Protein AF-A0A7S2EFX8-F1 (afdb_monomer_lite)

Secondary structure (DSSP, 8-state):
-GGGG---SHHHHHHHHHHHHHHHHHHHHHHHHHHHHHHTTPPP--S--PPPP-------TTHHHHHHHHHHHHHHHHHHHHHHHHHHHHHHHHGGG--EEEHHHH-HHHHH-BS-SSBPTT---TTS---BEEEE-SEEEEP-SSS--EE--EEE--

Radius of gyration: 25.8 Å; chains: 1; bounding box: 50×42×72 Å

Sequence (158 aa):
EQLEKGPTTRREHDFYKSFGRDLAEAHAFVKEYIRLTTSSGGVIPSQGGFMPGGAGQAEPPGLLSCVRQNAEAEAKLNQAWDLYYTVFRRINKQLPSLTSLELSQCSPALLQARNLSLGVPGSYRVDGSYVKIERFIPSVQVITSKQRPRKITLRGSD

Structure (mmCIF, N/CA/C/O backbone):
data_AF-A0A7S2EFX8-F1
#
_entry.id   AF-A0A7S2EFX8-F1
#
loop_
_atom_site.group_PDB
_atom_site.id
_atom_site.type_symbol
_atom_site.label_atom_id
_atom_site.label_alt_id
_atom_site.label_comp_id
_atom_site.label_asym_id
_atom_site.label_entity_id
_atom_site.label_seq_id
_atom_site.pdbx_PDB_ins_code
_atom_site.Cartn_x
_atom_site.Cartn_y
_atom_site.Cartn_z
_atom_site.occupancy
_atom_site.B_iso_or_equiv
_atom_site.auth_seq_id
_atom_site.auth_comp_id
_atom_site.auth_asym_id
_atom_site.auth_atom_id
_atom_site.pdbx_PDB_model_num
ATOM 1 N N . GLU A 1 1 ? -14.618 3.606 3.732 1.00 63.88 1 GLU A N 1
ATOM 2 C CA . GLU A 1 1 ? -14.494 3.735 2.264 1.00 63.88 1 GLU A CA 1
ATOM 3 C C . GLU A 1 1 ? -13.394 2.885 1.625 1.00 63.88 1 GLU A C 1
ATOM 5 O O . GLU A 1 1 ? -13.734 1.916 0.961 1.00 63.88 1 GLU A O 1
ATOM 10 N N . GLN A 1 2 ? -12.088 3.156 1.790 1.00 80.12 2 GLN A N 1
ATOM 11 C CA . GLN A 1 2 ? -11.065 2.377 1.049 1.00 80.12 2 GLN A CA 1
ATOM 12 C C . GLN A 1 2 ? -11.046 0.877 1.395 1.00 80.12 2 GLN A C 1
ATOM 14 O O . GLN A 1 2 ? -10.923 0.050 0.499 1.00 80.12 2 GLN A O 1
ATOM 19 N N . LEU A 1 3 ? -11.239 0.517 2.668 1.00 84.06 3 LEU A N 1
ATOM 20 C CA . LEU A 1 3 ? -11.317 -0.887 3.099 1.00 84.06 3 LEU A CA 1
ATOM 21 C C . LEU A 1 3 ? -12.655 -1.568 2.758 1.00 84.06 3 LEU A C 1
ATOM 23 O O . LEU A 1 3 ? -12.731 -2.791 2.806 1.00 84.06 3 LEU A O 1
ATOM 27 N N . GLU A 1 4 ? -13.697 -0.809 2.402 1.00 83.19 4 GLU A N 1
ATOM 28 C CA . GLU A 1 4 ? -15.024 -1.356 2.060 1.00 83.19 4 GLU A CA 1
ATOM 29 C C . GLU A 1 4 ? -15.059 -1.921 0.637 1.00 83.19 4 GLU A C 1
ATOM 31 O O . GLU A 1 4 ? -15.837 -2.827 0.359 1.00 83.19 4 GLU A O 1
ATOM 36 N N . LYS A 1 5 ? -14.171 -1.447 -0.251 1.00 88.62 5 LYS A N 1
ATOM 37 C CA . LYS A 1 5 ? -14.007 -1.990 -1.611 1.00 88.62 5 LYS A CA 1
ATOM 38 C C . LYS A 1 5 ? -13.454 -3.422 -1.625 1.00 88.62 5 LYS A C 1
ATOM 40 O O . LYS A 1 5 ? -13.557 -4.099 -2.642 1.00 88.62 5 LYS A O 1
ATOM 45 N N . GLY A 1 6 ? -12.900 -3.878 -0.500 1.00 88.44 6 GLY A N 1
ATOM 46 C CA . GLY A 1 6 ? -12.294 -5.196 -0.355 1.00 88.44 6 GLY A CA 1
ATOM 47 C C . GLY A 1 6 ? -10.900 -5.304 -0.991 1.00 88.44 6 GLY A C 1
ATOM 48 O O . GLY A 1 6 ? -10.467 -4.410 -1.721 1.00 88.44 6 GLY A O 1
ATOM 49 N N . PRO A 1 7 ? -10.160 -6.383 -0.683 1.00 92.94 7 PRO A N 1
ATOM 50 C CA . PRO A 1 7 ? -8.818 -6.588 -1.205 1.00 92.94 7 PRO A CA 1
ATOM 51 C C . PRO A 1 7 ? -8.841 -7.049 -2.668 1.00 92.94 7 PRO A C 1
ATOM 53 O O . PRO A 1 7 ? -9.439 -8.069 -3.002 1.00 92.94 7 PRO A O 1
ATOM 56 N N . THR A 1 8 ? -8.127 -6.329 -3.527 1.00 93.69 8 THR A N 1
ATOM 57 C CA . THR A 1 8 ? -7.939 -6.647 -4.952 1.00 93.69 8 THR A CA 1
ATOM 58 C C . THR A 1 8 ? -6.625 -7.377 -5.226 1.00 93.69 8 THR A C 1
ATOM 60 O O . THR A 1 8 ? -6.492 -8.091 -6.219 1.00 93.69 8 THR A O 1
ATOM 63 N N . THR A 1 9 ? -5.647 -7.231 -4.329 1.00 95.69 9 THR A N 1
ATOM 64 C CA . THR A 1 9 ? -4.317 -7.838 -4.447 1.00 95.69 9 THR A CA 1
ATOM 65 C C . THR A 1 9 ? -4.015 -8.759 -3.267 1.00 95.69 9 THR A C 1
ATOM 67 O O . THR A 1 9 ? -4.622 -8.664 -2.197 1.00 95.69 9 THR A O 1
ATOM 70 N N . ARG A 1 10 ? -3.040 -9.666 -3.428 1.00 95.00 10 ARG A N 1
ATOM 71 C CA . ARG A 1 10 ? -2.645 -10.583 -2.347 1.00 95.00 10 ARG A CA 1
ATOM 72 C C . ARG A 1 10 ? -2.158 -9.822 -1.112 1.00 95.00 10 ARG A C 1
ATOM 74 O O . ARG A 1 10 ? -2.518 -10.177 0.004 1.00 95.00 10 ARG A O 1
ATOM 81 N N . ARG A 1 11 ? -1.388 -8.751 -1.316 1.00 93.88 11 ARG A N 1
ATOM 82 C CA . ARG A 1 11 ? -0.921 -7.866 -0.239 1.00 93.88 11 ARG A CA 1
ATOM 83 C C . ARG A 1 11 ? -2.063 -7.182 0.503 1.00 93.88 11 ARG A C 1
ATOM 85 O O . ARG A 1 11 ? -2.012 -7.102 1.728 1.00 93.88 11 ARG A O 1
ATOM 92 N N . GLU A 1 12 ? -3.083 -6.715 -0.211 1.00 95.44 12 GLU A N 1
ATOM 93 C CA . GLU A 1 12 ? -4.284 -6.154 0.416 1.00 95.44 12 GLU A CA 1
ATOM 94 C C . GLU A 1 12 ? -5.046 -7.213 1.209 1.00 95.44 12 GLU A C 1
ATOM 96 O O . GLU A 1 12 ? -5.501 -6.938 2.316 1.00 95.44 12 GLU A O 1
ATOM 101 N N . HIS A 1 13 ? -5.140 -8.438 0.687 1.00 96.00 13 HIS A N 1
ATOM 102 C CA . HIS A 1 13 ? -5.777 -9.541 1.398 1.00 96.00 13 HIS A CA 1
ATOM 103 C C . HIS A 1 13 ? -5.046 -9.859 2.709 1.00 96.00 13 HIS A C 1
ATOM 105 O O . HIS A 1 13 ? -5.676 -9.990 3.757 1.00 96.00 13 HIS A O 1
ATOM 111 N N . ASP A 1 14 ? -3.715 -9.938 2.683 1.00 95.12 14 ASP A N 1
ATOM 112 C CA . ASP A 1 14 ? -2.911 -10.193 3.882 1.00 95.12 14 ASP A CA 1
ATOM 113 C C . ASP A 1 14 ? -3.023 -9.046 4.905 1.00 95.12 14 ASP A C 1
ATOM 115 O O . ASP A 1 14 ? -3.091 -9.295 6.115 1.00 95.12 14 ASP A O 1
ATOM 119 N N . PHE A 1 15 ? -3.122 -7.797 4.432 1.00 95.31 15 PHE A N 1
ATOM 120 C CA . PHE A 1 15 ? -3.422 -6.642 5.280 1.00 95.31 15 PHE A CA 1
ATOM 121 C C . PHE A 1 15 ? -4.807 -6.769 5.928 1.00 95.31 15 PHE A C 1
ATOM 123 O O . PHE A 1 15 ? -4.928 -6.663 7.150 1.00 95.31 15 PHE A O 1
ATOM 130 N N . TYR A 1 16 ? -5.841 -7.051 5.131 1.00 95.12 16 TYR A N 1
ATOM 131 C CA . TYR A 1 16 ? -7.218 -7.185 5.606 1.00 95.12 16 TYR A CA 1
ATOM 132 C C . TYR A 1 16 ? -7.347 -8.315 6.631 1.00 95.12 16 TYR A C 1
ATOM 134 O O . TYR A 1 16 ? -7.932 -8.131 7.695 1.00 95.12 16 TYR A O 1
ATOM 142 N N . LYS A 1 17 ? -6.712 -9.460 6.370 1.00 95.19 17 LYS A N 1
ATOM 143 C CA . LYS A 1 17 ? -6.657 -10.586 7.307 1.00 95.19 17 LYS A CA 1
ATOM 144 C C . LYS A 1 17 ? -6.004 -10.210 8.643 1.00 95.19 17 LYS A C 1
ATOM 146 O O . LYS A 1 17 ? -6.403 -10.732 9.679 1.00 95.19 17 LYS A O 1
ATOM 151 N N . SER A 1 18 ? -4.999 -9.333 8.626 1.00 95.31 18 SER A N 1
ATOM 152 C CA . SER A 1 18 ? -4.198 -9.000 9.813 1.00 95.31 18 SER A CA 1
ATOM 153 C C . SER A 1 18 ? -4.769 -7.860 10.661 1.00 95.31 18 SER A C 1
ATOM 155 O O . SER A 1 18 ? -4.548 -7.856 11.875 1.00 95.31 18 SER A O 1
ATOM 157 N N . PHE A 1 19 ? -5.436 -6.888 10.028 1.00 96.31 19 PHE A N 1
ATOM 158 C CA . PHE A 1 19 ? -5.861 -5.627 10.655 1.00 96.31 19 PHE A CA 1
ATOM 159 C C . PHE A 1 19 ? -7.321 -5.247 10.373 1.00 96.31 19 PHE A C 1
ATOM 161 O O . PHE A 1 19 ? -7.839 -4.323 10.991 1.00 96.31 19 PHE A O 1
ATOM 168 N N . GLY A 1 20 ? -7.995 -5.920 9.435 1.00 94.81 20 GLY A N 1
ATOM 169 C CA . GLY A 1 20 ? -9.315 -5.515 8.948 1.00 94.81 20 GLY A CA 1
ATOM 170 C C . GLY A 1 20 ? -10.391 -5.527 10.030 1.00 94.81 20 GLY A C 1
ATOM 171 O O . GLY A 1 20 ? -11.186 -4.594 10.095 1.00 94.81 20 GLY A O 1
ATOM 172 N N . ARG A 1 21 ? -10.377 -6.533 10.914 1.00 95.19 21 ARG A N 1
ATOM 173 C CA . ARG A 1 21 ? -11.313 -6.626 12.045 1.00 95.19 21 ARG A CA 1
ATOM 174 C C . ARG A 1 21 ? -11.150 -5.449 13.008 1.00 95.19 21 ARG A C 1
ATOM 176 O O . ARG A 1 21 ? -12.118 -4.735 13.240 1.00 95.19 21 ARG A O 1
ATOM 183 N N . ASP A 1 22 ? -9.933 -5.232 13.503 1.00 96.31 22 ASP A N 1
ATOM 184 C CA . ASP A 1 22 ? -9.624 -4.172 14.472 1.00 96.31 22 ASP A CA 1
ATOM 185 C C . ASP A 1 22 ? -9.982 -2.785 13.910 1.00 96.31 22 ASP A C 1
ATOM 187 O O . ASP A 1 22 ? -10.556 -1.950 14.603 1.00 96.31 22 ASP A O 1
ATOM 191 N N . LEU A 1 23 ? -9.694 -2.546 12.623 1.00 96.50 23 LEU A N 1
ATOM 192 C CA . LEU A 1 23 ? -10.028 -1.289 11.948 1.00 96.50 23 LEU A CA 1
ATOM 193 C C . LEU A 1 23 ? -11.539 -1.113 11.739 1.00 96.50 23 LEU A C 1
ATOM 195 O O . LEU A 1 23 ? -12.040 0.006 11.851 1.00 96.50 23 LEU A O 1
ATOM 199 N N . ALA A 1 24 ? -12.272 -2.189 11.445 1.00 94.94 24 ALA A N 1
ATOM 200 C CA . ALA A 1 24 ? -13.727 -2.140 11.317 1.00 94.94 24 ALA A CA 1
ATOM 201 C C . ALA A 1 24 ? -14.404 -1.849 12.665 1.00 94.94 24 ALA A C 1
ATOM 203 O O . ALA A 1 24 ? -15.327 -1.037 12.727 1.00 94.94 24 ALA A O 1
ATOM 204 N N . GLU A 1 25 ? -13.914 -2.462 13.742 1.00 96.19 25 GLU A N 1
ATOM 205 C CA . GLU A 1 25 ? -14.397 -2.234 15.104 1.00 96.19 25 GLU A CA 1
ATOM 206 C C . GLU A 1 25 ? -14.097 -0.806 15.580 1.00 96.19 25 GLU A C 1
ATOM 208 O O . GLU A 1 25 ? -15.002 -0.100 16.028 1.00 96.19 25 GLU A O 1
ATOM 213 N N . ALA A 1 26 ? -12.870 -0.319 15.365 1.00 96.69 26 ALA A N 1
ATOM 214 C CA . ALA A 1 26 ? -12.506 1.066 15.660 1.00 96.69 26 ALA A CA 1
ATOM 215 C C . ALA A 1 26 ? -13.407 2.064 14.915 1.00 96.69 26 ALA A C 1
ATOM 217 O O . ALA A 1 26 ? -13.881 3.044 15.488 1.00 96.69 26 ALA A O 1
ATOM 218 N N . HIS A 1 27 ? -13.696 1.797 13.639 1.00 94.81 27 HIS A N 1
ATOM 219 C CA . HIS A 1 27 ? -14.598 2.625 12.844 1.00 94.81 27 HIS A CA 1
ATOM 220 C C . HIS A 1 27 ? -16.044 2.592 13.365 1.00 94.81 27 HIS A C 1
ATOM 222 O O . HIS A 1 27 ? -16.713 3.626 13.354 1.00 94.81 27 HIS A O 1
ATOM 228 N N . ALA A 1 28 ? -16.525 1.448 13.862 1.00 95.62 28 ALA A N 1
ATOM 229 C CA . ALA A 1 28 ? -17.843 1.346 14.485 1.00 95.62 28 ALA A CA 1
ATOM 230 C C . ALA A 1 28 ? -17.942 2.207 15.757 1.00 95.62 28 ALA A C 1
ATOM 232 O O . ALA A 1 28 ? -18.925 2.927 15.926 1.00 95.62 28 ALA A O 1
ATOM 233 N N . PHE A 1 29 ? -16.905 2.216 16.601 1.00 95.88 29 PHE A N 1
ATOM 234 C CA . PHE A 1 29 ? -16.861 3.088 17.779 1.00 95.88 29 PHE A CA 1
ATOM 235 C C . PHE A 1 29 ? -16.845 4.577 17.423 1.00 95.88 29 PHE A C 1
ATOM 237 O O . PHE A 1 29 ? -17.541 5.360 18.067 1.00 95.88 29 PHE A O 1
ATOM 244 N N . VAL A 1 30 ? -16.13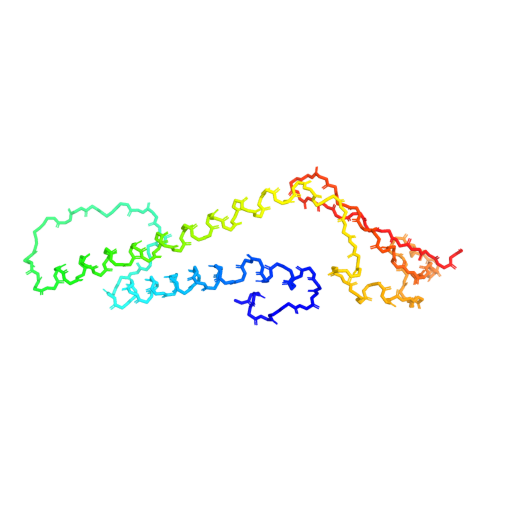4 4.976 16.363 1.00 94.62 30 VAL A N 1
ATOM 245 C CA . VAL A 1 30 ? -16.169 6.367 15.873 1.00 94.62 30 VAL A CA 1
ATOM 246 C C . VAL A 1 30 ? -17.567 6.747 15.379 1.00 94.62 30 VAL A C 1
ATOM 248 O O . VAL A 1 30 ? -18.048 7.835 15.689 1.00 94.62 30 VAL A O 1
ATOM 251 N N . LYS A 1 31 ? -18.255 5.861 14.645 1.00 93.56 31 LYS A N 1
ATOM 252 C CA . LYS A 1 31 ? -19.643 6.109 14.215 1.00 93.56 31 LYS A CA 1
ATOM 253 C C . LYS A 1 31 ? -20.580 6.288 15.405 1.00 93.56 31 LYS A C 1
ATOM 255 O O . LYS A 1 31 ? -21.412 7.191 15.389 1.00 93.56 31 LYS A O 1
ATOM 260 N N . GLU A 1 32 ? -20.421 5.465 16.435 1.00 92.94 32 GLU A N 1
ATOM 261 C CA . GLU A 1 32 ? -21.237 5.555 17.644 1.00 92.94 32 GLU A CA 1
ATOM 262 C C . GLU A 1 32 ? -20.954 6.835 18.440 1.00 92.94 32 GLU A C 1
ATOM 264 O O . GLU A 1 32 ? -21.888 7.501 18.879 1.00 92.94 32 GLU A O 1
ATOM 269 N N . TYR A 1 33 ? -19.687 7.245 18.540 1.00 91.19 33 TYR A N 1
ATOM 270 C CA . TYR A 1 33 ? -19.305 8.544 19.099 1.00 91.19 33 TYR A CA 1
ATOM 271 C C . TYR A 1 33 ? -19.993 9.709 18.368 1.00 91.19 33 TYR A C 1
ATOM 273 O O . TYR A 1 33 ? -20.603 10.572 19.003 1.00 91.19 33 TYR A O 1
ATOM 281 N N . ILE A 1 34 ? -19.948 9.718 17.031 1.00 89.56 34 ILE A N 1
ATOM 282 C CA . ILE A 1 34 ? -20.606 10.748 16.211 1.00 89.56 34 ILE A CA 1
ATOM 283 C C . ILE A 1 34 ? -22.122 10.736 16.449 1.00 89.56 34 ILE A C 1
ATOM 285 O O . ILE A 1 34 ? -22.735 11.795 16.601 1.00 89.56 34 ILE A O 1
ATOM 289 N N . ARG A 1 35 ? -22.734 9.547 16.528 1.00 89.88 35 ARG A N 1
ATOM 290 C CA . ARG A 1 35 ? -24.167 9.388 16.802 1.00 89.88 35 ARG A CA 1
ATOM 291 C C . ARG A 1 35 ? -24.545 9.973 18.165 1.00 89.88 35 ARG A C 1
ATOM 293 O O . ARG A 1 35 ? -25.501 10.743 18.234 1.00 89.88 35 ARG A O 1
ATOM 300 N N . LEU A 1 36 ? -23.810 9.631 19.225 1.00 86.31 36 LEU A N 1
ATOM 301 C CA . LEU A 1 36 ? -24.072 10.086 20.597 1.00 86.31 36 LEU A CA 1
ATOM 302 C C . LEU A 1 36 ? -23.880 11.602 20.757 1.00 86.31 36 LEU A C 1
ATOM 304 O O . LEU A 1 36 ? -24.705 12.265 21.382 1.00 86.31 36 LEU A O 1
ATOM 308 N N . THR A 1 37 ? -22.846 12.168 20.136 1.00 83.00 37 THR A N 1
ATOM 309 C CA . THR A 1 37 ? -22.567 13.615 20.197 1.00 83.00 37 THR A CA 1
ATOM 310 C C . THR A 1 37 ? -23.585 14.441 19.412 1.00 83.00 37 THR A C 1
ATOM 312 O O . THR A 1 37 ? -24.07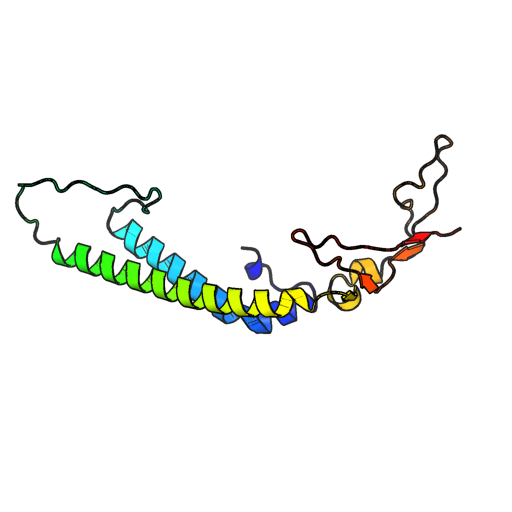8 15.448 19.916 1.00 83.00 37 THR A O 1
ATOM 315 N N . THR A 1 38 ? -23.986 13.968 18.228 1.00 81.62 38 THR A N 1
ATOM 316 C CA . THR A 1 38 ? -24.949 14.669 17.362 1.00 81.62 38 THR A CA 1
ATOM 317 C C . THR A 1 38 ? -26.390 14.540 17.873 1.00 81.62 38 THR A C 1
ATOM 319 O O . THR A 1 38 ? -27.163 15.492 17.795 1.00 81.62 38 THR A O 1
ATOM 322 N N . SER A 1 39 ? -26.764 13.388 18.450 1.00 75.31 39 SER A N 1
ATOM 323 C CA . SER A 1 39 ? -28.109 13.174 19.025 1.00 75.31 39 SER A CA 1
ATOM 324 C C . SER A 1 39 ? -28.378 14.057 20.248 1.00 75.31 39 SER A C 1
ATOM 326 O O . SER A 1 39 ? -29.530 14.349 20.555 1.00 75.31 39 SER A O 1
ATOM 328 N N . SER A 1 40 ? -27.322 14.499 20.932 1.00 63.47 40 SER A N 1
ATOM 329 C CA . SER A 1 40 ? -27.402 15.351 22.123 1.00 63.47 40 SER A CA 1
ATOM 330 C C . SER A 1 40 ? -27.524 16.849 21.786 1.00 63.47 40 SER A C 1
ATOM 332 O O . SER A 1 40 ? -27.446 17.686 22.681 1.00 63.47 40 SER A O 1
ATOM 334 N N . GLY A 1 41 ? -27.673 17.212 20.501 1.00 58.38 41 GLY A N 1
ATOM 335 C CA . GLY A 1 41 ? -27.673 18.607 20.035 1.00 58.38 41 GLY A CA 1
ATOM 336 C C . GLY A 1 41 ? -26.295 19.282 20.080 1.00 58.38 41 GLY A C 1
ATOM 337 O O . GLY A 1 41 ? -26.189 20.483 19.838 1.00 58.38 41 GLY A O 1
ATOM 338 N N . GLY A 1 42 ? -25.239 18.522 20.392 1.00 58.38 42 GLY A N 1
ATOM 339 C CA . GLY A 1 42 ? -23.863 18.997 20.434 1.00 58.38 42 GLY A CA 1
ATOM 340 C C . GLY A 1 42 ? -23.238 19.032 19.042 1.00 58.38 42 GLY A C 1
ATOM 341 O O . GLY A 1 42 ? -23.369 18.098 18.253 1.00 58.38 42 GL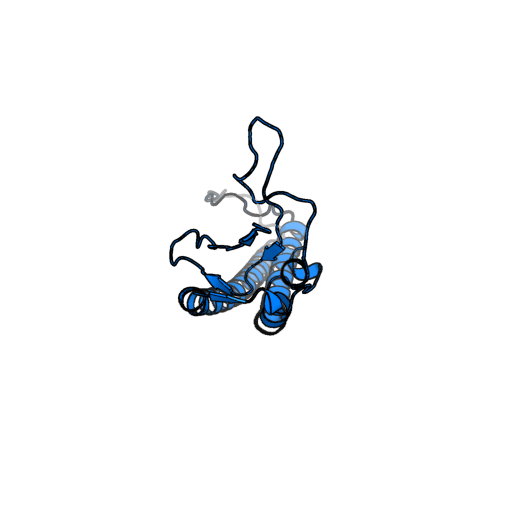Y A O 1
ATOM 342 N N . VAL A 1 43 ? -22.525 20.114 18.737 1.00 56.50 43 VAL A N 1
ATOM 343 C CA . VAL A 1 43 ? -21.639 20.181 17.569 1.00 56.50 43 VAL A CA 1
ATOM 344 C C . VAL A 1 43 ? -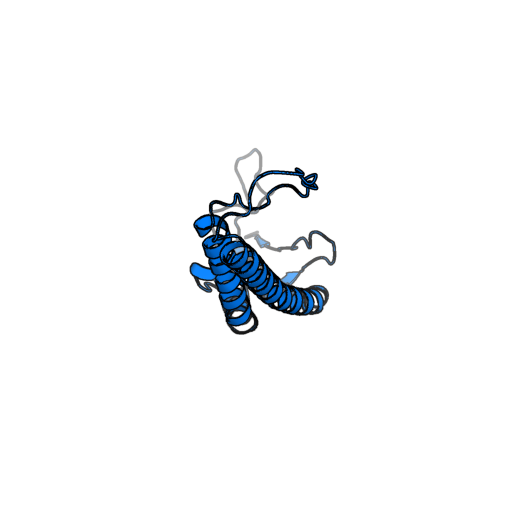20.418 19.306 17.865 1.00 56.50 43 VAL A C 1
ATOM 346 O O . VAL A 1 43 ? -19.871 19.381 18.966 1.00 56.50 43 VAL A O 1
ATOM 349 N N . ILE A 1 44 ? -19.980 18.480 16.905 1.00 57.31 44 ILE A N 1
ATOM 350 C CA . ILE A 1 44 ? -18.714 17.734 17.021 1.00 57.31 44 ILE A CA 1
ATOM 351 C C . ILE A 1 44 ? -17.623 18.749 17.400 1.00 57.31 44 ILE A C 1
ATOM 353 O O . ILE A 1 44 ? -17.497 19.742 16.680 1.00 57.31 44 ILE A O 1
ATOM 357 N N . PRO A 1 45 ? -16.847 18.552 18.485 1.00 58.53 45 PRO A N 1
ATOM 358 C CA . PRO A 1 45 ? -15.827 19.509 18.904 1.00 58.53 45 PRO A CA 1
ATOM 359 C C . PRO A 1 45 ? -14.710 19.574 17.853 1.00 58.53 45 PRO A C 1
ATOM 361 O O . PRO A 1 45 ? -13.715 18.859 17.916 1.00 58.53 45 PRO A O 1
ATOM 364 N N . SER A 1 46 ? -14.893 20.400 16.825 1.00 58.56 46 SER A N 1
ATOM 365 C CA . SER A 1 46 ? -13.968 20.532 15.697 1.00 58.56 46 SER A CA 1
ATOM 366 C C . SER A 1 46 ? -12.835 21.521 15.982 1.00 58.56 46 SER A C 1
ATOM 368 O O . SER A 1 46 ? -11.909 21.645 15.184 1.00 58.56 46 SER A O 1
ATOM 370 N N . GLN A 1 47 ? -12.889 22.222 17.119 1.00 43.06 47 GLN A N 1
ATOM 371 C CA . GLN A 1 47 ? -11.853 23.128 17.607 1.00 43.06 47 GLN A CA 1
ATOM 372 C C . GLN A 1 47 ? -11.594 22.879 19.094 1.00 43.06 47 GLN A C 1
ATOM 374 O O . GLN A 1 47 ? -12.514 22.925 19.906 1.00 43.06 47 GLN A O 1
ATOM 379 N N . GLY A 1 48 ? -10.327 22.662 19.454 1.00 44.88 48 GLY A N 1
ATOM 380 C CA . GLY A 1 48 ? -9.862 22.609 20.841 1.00 44.88 48 GLY A CA 1
ATOM 381 C C . GLY A 1 48 ? -9.887 23.986 21.510 1.00 44.88 48 GLY A C 1
ATOM 382 O O . GLY A 1 48 ? -8.834 24.566 21.757 1.00 44.88 48 GLY A O 1
ATOM 383 N N . GLY A 1 49 ? -11.084 24.515 21.773 1.00 40.03 49 GLY A N 1
ATOM 384 C CA . GLY A 1 49 ? -11.312 25.782 22.461 1.00 40.03 49 GLY A CA 1
ATOM 385 C C . GLY A 1 49 ? -12.058 25.577 23.778 1.00 40.03 49 GLY A C 1
ATOM 386 O O . GLY A 1 49 ? -13.176 25.074 23.797 1.00 40.03 49 GLY A O 1
ATOM 387 N N . PHE A 1 50 ? -11.417 25.971 24.876 1.00 39.19 50 PHE A N 1
ATOM 388 C CA . PHE A 1 50 ? -11.971 26.073 26.226 1.00 39.19 50 PHE A CA 1
ATOM 389 C C . PHE A 1 50 ? -13.293 26.870 26.236 1.00 39.19 50 PHE A C 1
ATOM 391 O O . PHE A 1 50 ? -13.311 28.028 25.823 1.00 39.19 50 PHE A O 1
ATOM 398 N N . MET A 1 51 ? -14.387 26.272 26.723 1.00 49.22 51 MET A N 1
ATOM 399 C CA . MET A 1 51 ? -15.642 26.987 26.997 1.00 49.22 51 MET A CA 1
ATOM 400 C C . MET A 1 51 ? -15.556 27.628 28.393 1.00 49.22 51 MET A C 1
ATOM 402 O O . MET A 1 51 ? -15.388 26.891 29.368 1.00 49.22 51 MET A O 1
ATOM 406 N N . PRO A 1 52 ? -15.660 28.963 28.544 1.00 41.91 52 PRO A N 1
ATOM 407 C CA . PRO A 1 52 ? -15.676 29.582 29.861 1.00 41.91 52 PRO A CA 1
ATOM 408 C C . PRO A 1 52 ? -17.045 29.356 30.517 1.00 41.91 52 PRO A C 1
ATOM 410 O O . PRO A 1 52 ? -18.089 29.526 29.889 1.00 41.91 52 PRO A O 1
ATOM 413 N N . GLY A 1 53 ? -17.029 28.952 31.788 1.00 43.56 53 GLY A N 1
ATOM 414 C CA . GLY A 1 53 ? -18.227 28.689 32.579 1.00 43.56 53 GLY A CA 1
ATOM 415 C C . GLY A 1 53 ? -19.126 29.920 32.701 1.00 43.56 53 GLY A C 1
ATOM 416 O O . GLY A 1 53 ? -18.739 30.927 33.292 1.00 43.56 53 GLY A O 1
ATOM 417 N N . GLY A 1 54 ? -20.341 29.816 32.165 1.00 39.16 54 GLY A N 1
ATOM 418 C CA . GLY A 1 54 ? -21.434 30.744 32.428 1.00 39.16 54 GLY A CA 1
ATOM 419 C C . GLY A 1 54 ? -22.092 30.399 33.760 1.00 39.16 54 GLY A C 1
ATOM 420 O O . GLY A 1 54 ? -22.827 29.420 33.861 1.00 39.16 54 GLY A O 1
ATOM 421 N N . ALA A 1 55 ? -21.802 31.194 34.786 1.00 41.56 55 ALA A N 1
ATOM 422 C CA . ALA A 1 55 ? -22.491 31.144 36.063 1.00 41.56 55 ALA A CA 1
ATOM 423 C C . ALA A 1 55 ? -23.944 31.628 35.910 1.00 41.56 55 ALA A C 1
ATOM 425 O O . ALA A 1 55 ? -24.186 32.726 35.413 1.00 41.56 55 ALA A O 1
ATOM 426 N N . GLY A 1 56 ? -24.889 30.831 36.411 1.00 45.38 56 GLY A N 1
ATOM 427 C CA . GLY A 1 56 ? -26.222 31.295 36.791 1.00 45.38 56 GLY A CA 1
ATOM 428 C C . GLY A 1 56 ? -27.299 31.210 35.711 1.00 45.38 56 GLY A C 1
ATOM 429 O O . GLY A 1 56 ? -27.684 32.226 35.142 1.00 45.38 56 GLY A O 1
ATOM 430 N N . GLN A 1 57 ? -27.873 30.019 35.523 1.00 35.97 57 GLN A N 1
ATOM 431 C CA . GLN A 1 57 ? -29.287 29.846 35.170 1.00 35.97 57 GLN A CA 1
ATOM 432 C C . GLN A 1 57 ? -29.730 28.413 35.502 1.00 35.97 57 GLN A C 1
ATOM 434 O O . GLN A 1 57 ? -28.942 27.481 35.398 1.00 35.97 57 GLN A O 1
ATOM 439 N N . ALA A 1 58 ? -30.962 28.287 36.001 1.00 40.75 58 ALA A N 1
ATOM 440 C CA . ALA A 1 58 ? -31.534 27.110 36.655 1.00 40.75 58 ALA A CA 1
ATOM 441 C C . ALA A 1 58 ? -31.238 25.769 35.955 1.00 40.75 58 ALA A C 1
ATOM 443 O O . ALA A 1 58 ? -31.425 25.651 34.749 1.00 40.75 58 ALA A O 1
ATOM 444 N N . GLU A 1 59 ? -30.844 24.766 36.746 1.00 45.50 59 GLU A N 1
ATOM 445 C CA . GLU A 1 59 ? -30.562 23.384 36.335 1.00 45.50 59 GLU A CA 1
ATOM 446 C C . GLU A 1 59 ? -31.785 22.740 35.643 1.00 45.50 59 GLU A C 1
ATOM 448 O O . GLU A 1 59 ? -32.774 22.425 36.317 1.00 45.50 59 GLU A O 1
ATOM 453 N N . PRO A 1 60 ? -31.772 22.506 34.315 1.00 47.22 60 PRO A N 1
ATOM 454 C CA . PRO A 1 60 ? -32.817 21.719 33.673 1.00 47.22 60 PRO A CA 1
ATOM 455 C C . PRO A 1 60 ? -32.719 20.241 34.107 1.00 47.22 60 PRO A C 1
ATOM 457 O O . PRO A 1 60 ? -31.609 19.708 34.207 1.00 47.22 60 PRO A O 1
ATOM 460 N N . PRO A 1 61 ? -33.846 19.514 34.271 1.00 45.59 61 PRO A N 1
ATOM 461 C CA . PRO A 1 61 ? -33.885 18.095 34.670 1.00 45.59 61 PRO A CA 1
ATOM 462 C C . PRO A 1 61 ? -33.343 17.100 33.611 1.00 45.59 61 PRO A C 1
ATOM 464 O O . PRO A 1 61 ? -33.744 15.940 33.567 1.00 45.59 61 PRO A O 1
ATOM 467 N N . GLY A 1 62 ? -32.401 17.531 32.766 1.00 50.09 62 GLY A N 1
ATOM 468 C CA . GLY A 1 62 ? -31.709 16.739 31.745 1.00 50.09 62 GLY A CA 1
ATOM 469 C C . GLY A 1 62 ? -30.175 16.761 31.841 1.00 50.09 62 GLY A C 1
ATOM 470 O O . GLY A 1 62 ? -29.524 16.042 31.085 1.00 50.09 62 GLY A O 1
ATOM 471 N N . LEU A 1 63 ? -29.580 17.523 32.771 1.00 46.06 63 LEU A N 1
ATOM 472 C CA . LEU A 1 63 ? -28.118 17.648 32.912 1.00 46.06 63 LEU A CA 1
ATOM 473 C C . LEU A 1 63 ? -27.415 16.315 33.223 1.00 46.06 63 LEU A C 1
ATOM 475 O O . LEU A 1 63 ? -26.367 16.007 32.668 1.00 46.06 63 LEU A O 1
ATOM 479 N N . LEU A 1 64 ? -28.029 15.452 34.037 1.00 51.66 64 LEU A N 1
ATOM 480 C CA . LEU A 1 64 ? -27.491 14.112 34.306 1.00 51.66 64 LEU A CA 1
ATOM 481 C C . LEU A 1 64 ? -27.508 13.211 33.060 1.00 51.66 64 LEU A C 1
ATOM 483 O O . LEU A 1 64 ? -26.625 12.369 32.903 1.00 51.66 64 LEU A O 1
ATOM 487 N N . SER A 1 65 ? -28.500 13.386 32.179 1.00 54.31 65 SER A N 1
ATOM 488 C CA . SER A 1 65 ? -28.604 12.647 30.916 1.00 54.31 65 SER A CA 1
ATOM 489 C C . SER A 1 65 ? -27.504 13.077 29.950 1.00 54.31 65 SER A C 1
ATOM 491 O O . SER A 1 65 ? -26.812 12.218 29.410 1.00 54.31 65 SER A O 1
ATOM 493 N N . CYS A 1 66 ? -27.292 14.385 29.771 1.00 55.06 66 CYS A N 1
ATOM 494 C CA . CYS A 1 66 ? -26.269 14.882 28.851 1.00 55.06 66 CYS A CA 1
ATOM 495 C C . CYS A 1 66 ? -24.838 14.644 29.367 1.00 55.06 66 CYS A C 1
ATOM 497 O O . CYS A 1 66 ? -23.963 14.277 28.587 1.00 55.06 66 CYS A O 1
ATOM 499 N N . VAL A 1 67 ? -24.594 14.739 30.682 1.00 60.31 67 VAL A N 1
ATOM 500 C CA . VAL A 1 67 ? -23.285 14.417 31.282 1.00 60.31 67 VAL A CA 1
ATOM 501 C C . VAL A 1 67 ? -22.949 12.931 31.114 1.00 60.31 67 VAL A C 1
ATOM 503 O O . VAL A 1 67 ? -21.819 12.589 30.768 1.00 60.31 67 VAL A O 1
ATOM 506 N N . ARG A 1 68 ? -23.930 12.033 31.290 1.00 65.56 68 ARG A N 1
ATOM 507 C CA . ARG A 1 68 ? -23.742 10.593 31.034 1.00 65.56 68 ARG A CA 1
ATOM 508 C C . ARG A 1 68 ? -23.509 10.291 29.553 1.00 65.56 68 ARG A C 1
ATOM 510 O O . ARG A 1 68 ? -22.640 9.483 29.246 1.00 65.56 68 ARG A O 1
ATOM 517 N N . GLN A 1 69 ? -24.236 10.956 28.654 1.00 68.94 69 GLN A N 1
ATOM 518 C CA . GLN A 1 69 ? -24.063 10.809 27.203 1.00 68.94 69 GLN A CA 1
ATOM 519 C C . GLN A 1 69 ? -22.676 11.273 26.739 1.00 68.94 69 GLN A C 1
ATOM 521 O O . GLN A 1 69 ? -22.060 10.606 25.910 1.00 68.94 69 GLN A O 1
ATOM 526 N N . ASN A 1 70 ? -22.147 12.355 27.318 1.00 76.00 70 ASN A N 1
ATOM 527 C CA . ASN A 1 70 ? -20.788 12.820 27.038 1.00 76.00 70 ASN A CA 1
ATOM 528 C C . ASN A 1 70 ? -19.729 11.817 27.520 1.00 76.00 70 ASN A C 1
ATOM 530 O O . ASN A 1 70 ? -18.823 11.484 26.761 1.00 76.00 70 ASN A O 1
ATOM 534 N N . ALA A 1 71 ? -19.874 11.270 28.732 1.00 84.94 71 ALA A N 1
ATOM 535 C CA . ALA A 1 71 ? -18.954 10.255 29.252 1.00 84.94 71 ALA A CA 1
ATOM 536 C C . ALA A 1 71 ? -18.980 8.955 28.423 1.00 84.94 71 ALA A C 1
ATOM 538 O O . ALA A 1 71 ? -17.939 8.350 28.165 1.0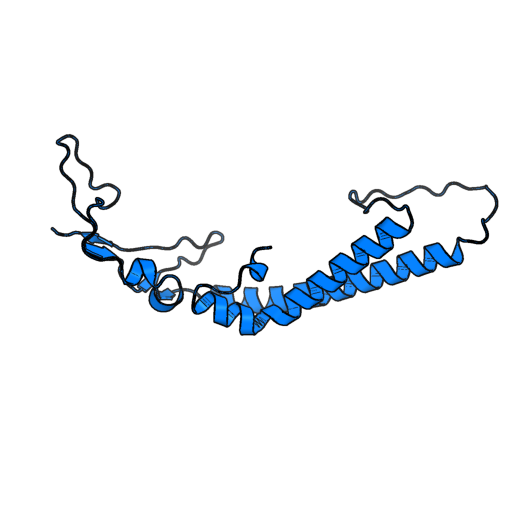0 84.94 71 ALA A O 1
ATOM 539 N N . GLU A 1 72 ? -20.163 8.529 27.970 1.00 87.12 72 GLU A N 1
ATOM 540 C CA . GLU A 1 72 ? -20.302 7.370 27.086 1.00 87.12 72 GLU A CA 1
ATOM 541 C C . GLU A 1 72 ? -19.662 7.628 25.715 1.00 87.12 72 GLU A C 1
ATOM 543 O O . GLU A 1 72 ? -18.934 6.775 25.205 1.00 87.12 72 GLU A O 1
ATOM 548 N N . ALA A 1 73 ? -19.869 8.815 25.141 1.00 87.31 73 ALA A N 1
ATOM 549 C CA . ALA A 1 73 ? -19.237 9.211 23.889 1.00 87.31 73 ALA A CA 1
ATOM 550 C C . ALA A 1 73 ? -17.700 9.207 24.013 1.00 87.31 73 ALA A C 1
ATOM 552 O O . ALA A 1 73 ? -17.016 8.585 23.197 1.00 87.31 73 ALA A O 1
ATOM 553 N N . GLU A 1 74 ? -17.144 9.823 25.057 1.00 89.25 74 GLU A N 1
ATOM 554 C CA . GLU A 1 74 ? -15.700 9.809 25.322 1.00 89.25 74 GLU A CA 1
ATOM 555 C C . GLU A 1 74 ? -15.151 8.386 25.480 1.00 89.25 74 GLU A C 1
ATOM 557 O O . GLU A 1 74 ? -14.093 8.062 24.933 1.00 89.25 74 GLU A O 1
ATOM 562 N N . ALA A 1 75 ? -15.888 7.494 26.149 1.00 93.19 75 ALA A N 1
ATOM 563 C CA . ALA A 1 75 ? -15.503 6.091 26.262 1.00 93.19 75 ALA A CA 1
ATOM 564 C C . ALA A 1 75 ? -15.419 5.399 24.890 1.00 93.19 75 ALA A C 1
ATOM 566 O O . ALA A 1 75 ? -14.459 4.666 24.637 1.00 93.19 75 ALA A O 1
ATOM 567 N N . LYS A 1 76 ? -16.367 5.655 23.975 1.00 93.12 76 LYS A N 1
ATOM 568 C CA . LYS A 1 76 ? -16.316 5.124 22.598 1.00 93.12 76 LYS A CA 1
ATOM 569 C C . LYS A 1 76 ? -15.116 5.664 21.822 1.00 93.12 76 LYS A C 1
ATOM 571 O O . LYS A 1 76 ? -14.457 4.905 21.113 1.00 93.12 76 LYS A O 1
ATOM 576 N N . LEU A 1 77 ? -14.793 6.947 21.977 1.00 93.69 77 LEU A N 1
ATOM 577 C CA . LEU A 1 77 ? -13.635 7.545 21.312 1.00 93.69 77 LEU A CA 1
ATOM 578 C C . LEU A 1 77 ? -12.315 6.930 21.802 1.00 93.69 77 LEU A C 1
ATOM 580 O O . LEU A 1 77 ? -11.460 6.586 20.985 1.00 93.69 77 LEU A O 1
ATOM 584 N N . ASN A 1 78 ? -12.177 6.725 23.113 1.00 95.56 78 ASN A N 1
ATOM 585 C CA . ASN A 1 78 ? -11.003 6.074 23.699 1.00 95.56 78 ASN A CA 1
ATOM 586 C C . ASN A 1 78 ? -10.855 4.620 23.213 1.00 95.56 78 ASN A C 1
ATOM 588 O O . ASN A 1 78 ? -9.766 4.218 22.810 1.00 95.56 78 ASN A O 1
ATOM 592 N N . GLN A 1 79 ? -11.957 3.862 23.139 1.00 95.88 79 GLN A N 1
ATOM 593 C CA . GLN A 1 79 ? -11.955 2.500 22.581 1.00 95.88 79 GLN A CA 1
ATOM 594 C C . GLN A 1 79 ? -11.480 2.472 21.119 1.00 95.88 79 GLN A C 1
ATOM 596 O O . GLN A 1 79 ? -10.669 1.625 20.739 1.00 95.88 79 GLN A O 1
ATOM 601 N N . ALA A 1 80 ? -11.944 3.417 20.294 1.00 97.31 80 ALA A N 1
ATOM 602 C CA . ALA A 1 80 ? -11.474 3.546 18.917 1.00 97.31 80 ALA A CA 1
ATOM 603 C C . ALA A 1 80 ? -9.972 3.866 18.852 1.00 97.31 80 ALA A C 1
ATOM 605 O O . ALA A 1 80 ? -9.243 3.282 18.045 1.00 97.31 80 ALA A O 1
ATOM 606 N N . TRP A 1 81 ? -9.509 4.787 19.701 1.00 97.25 81 TRP A N 1
ATOM 607 C CA . TRP A 1 81 ? -8.113 5.210 19.755 1.00 97.25 81 TRP A CA 1
ATOM 608 C C . TRP A 1 81 ? -7.167 4.059 20.102 1.00 97.25 81 TRP A C 1
ATOM 610 O O . TRP A 1 81 ? -6.155 3.881 19.422 1.00 97.25 81 TRP A O 1
ATOM 620 N N . ASP A 1 82 ? -7.512 3.235 21.091 1.00 97.44 82 ASP A N 1
ATOM 621 C CA . ASP A 1 82 ? -6.686 2.098 21.507 1.00 97.44 82 ASP A CA 1
ATOM 622 C C . ASP A 1 82 ? -6.494 1.075 20.378 1.00 97.44 82 ASP A C 1
ATOM 624 O O . ASP A 1 82 ? -5.373 0.601 20.130 1.00 97.44 82 ASP A O 1
ATOM 628 N N . LEU A 1 83 ? -7.565 0.779 19.634 1.00 97.62 83 LEU A N 1
ATOM 629 C CA . LEU A 1 83 ? -7.514 -0.102 18.466 1.00 97.62 83 LEU A CA 1
ATOM 630 C C . LEU A 1 83 ? -6.657 0.503 17.347 1.00 97.62 83 LEU A C 1
ATOM 632 O O . LEU A 1 83 ? -5.739 -0.157 16.845 1.00 97.62 83 LEU A O 1
ATOM 636 N N . TYR A 1 84 ? -6.882 1.774 16.997 1.00 97.94 84 TYR A N 1
ATOM 637 C CA . TYR A 1 84 ? -6.074 2.455 15.983 1.00 97.94 84 TYR A CA 1
ATOM 638 C C . TYR A 1 84 ? -4.598 2.499 16.362 1.00 97.94 84 TYR A C 1
ATOM 640 O O . TYR A 1 84 ? -3.737 2.202 15.531 1.00 97.94 84 TYR A O 1
ATOM 648 N N . TYR A 1 85 ? -4.288 2.831 17.612 1.00 97.69 85 TYR A N 1
ATOM 649 C CA . TYR A 1 85 ? -2.916 2.948 18.079 1.00 97.69 85 TYR A CA 1
ATOM 650 C C . TYR A 1 85 ? -2.202 1.591 18.104 1.00 97.69 85 TYR A C 1
ATOM 652 O O . TYR A 1 85 ? -1.017 1.498 17.763 1.00 97.69 85 TYR A O 1
ATOM 660 N N . THR A 1 86 ? -2.922 0.515 18.427 1.00 97.31 86 THR A N 1
ATOM 661 C CA . THR A 1 86 ? -2.409 -0.859 18.348 1.00 97.31 86 THR A CA 1
ATOM 662 C C . THR A 1 86 ? -2.073 -1.250 16.909 1.00 97.31 86 THR A C 1
ATOM 664 O O . THR A 1 86 ? -0.958 -1.712 16.633 1.00 97.31 86 THR A O 1
ATOM 667 N N . VAL A 1 87 ? -2.992 -1.016 15.967 1.00 97.62 87 VAL A N 1
ATOM 668 C CA . VAL A 1 87 ? -2.767 -1.283 14.537 1.00 97.62 87 VAL A CA 1
ATOM 669 C C . VAL A 1 87 ? -1.614 -0.430 13.996 1.00 97.62 87 VAL A C 1
ATOM 671 O O . VAL A 1 87 ? -0.704 -0.959 13.356 1.00 97.62 87 VAL A O 1
ATOM 674 N N . PHE A 1 88 ? -1.579 0.862 14.325 1.00 97.44 88 PHE A N 1
ATOM 675 C CA . PHE A 1 88 ? -0.516 1.793 13.943 1.00 97.44 88 PHE A CA 1
ATOM 676 C C . PHE A 1 88 ? 0.865 1.320 14.407 1.00 97.44 88 PHE A C 1
ATOM 678 O O . PHE A 1 88 ? 1.808 1.278 13.612 1.00 97.44 88 PHE A O 1
ATOM 685 N N . ARG A 1 89 ? 0.999 0.907 15.676 1.00 97.12 89 ARG A N 1
ATOM 686 C CA . ARG A 1 89 ? 2.263 0.377 16.210 1.00 97.12 89 ARG A CA 1
ATOM 687 C C . ARG A 1 89 ? 2.708 -0.886 15.472 1.00 97.12 89 ARG A C 1
ATOM 689 O O . ARG A 1 89 ? 3.886 -1.012 15.134 1.00 97.12 89 ARG A O 1
ATOM 696 N N . ARG A 1 90 ? 1.779 -1.801 15.174 1.00 96.50 90 ARG A N 1
ATOM 697 C CA . ARG A 1 90 ? 2.071 -3.033 14.420 1.00 96.50 90 ARG A CA 1
ATOM 698 C C . ARG A 1 90 ? 2.526 -2.730 12.991 1.00 96.50 90 ARG A C 1
ATOM 700 O O . ARG A 1 90 ? 3.536 -3.284 12.560 1.00 96.50 90 ARG A O 1
ATOM 707 N N . ILE A 1 91 ? 1.846 -1.825 12.287 1.00 95.50 91 ILE A N 1
ATOM 708 C CA . ILE A 1 91 ? 2.220 -1.407 10.926 1.00 95.50 91 ILE A CA 1
ATOM 709 C C . ILE A 1 91 ? 3.601 -0.745 10.931 1.00 95.50 91 ILE A C 1
ATOM 711 O O . ILE A 1 91 ? 4.475 -1.148 10.165 1.00 95.50 91 ILE A O 1
ATOM 715 N N . ASN A 1 92 ? 3.851 0.208 11.832 1.00 94.12 92 ASN A N 1
ATOM 716 C CA . ASN A 1 92 ? 5.142 0.899 11.906 1.00 94.12 92 ASN A CA 1
ATOM 717 C C . ASN A 1 92 ? 6.314 -0.029 12.217 1.00 94.12 92 ASN A C 1
ATOM 719 O O . ASN A 1 92 ? 7.425 0.231 11.763 1.00 94.12 92 ASN A O 1
ATOM 723 N N . LYS A 1 93 ? 6.076 -1.127 12.938 1.00 94.62 93 LYS A N 1
ATOM 724 C CA . LYS A 1 93 ? 7.088 -2.165 13.155 1.00 94.62 93 LYS A CA 1
ATOM 725 C C . LYS A 1 93 ? 7.393 -2.964 11.880 1.00 94.62 93 LYS A C 1
ATOM 727 O O . LYS A 1 93 ? 8.522 -3.410 11.709 1.00 94.62 93 LYS A O 1
ATOM 732 N N . GLN A 1 94 ? 6.416 -3.138 10.987 1.00 91.38 94 GLN A N 1
ATOM 733 C CA . GLN A 1 94 ? 6.576 -3.872 9.725 1.00 91.38 94 GLN A CA 1
ATOM 734 C C . GLN A 1 94 ? 7.193 -3.016 8.605 1.00 91.38 94 GLN A C 1
ATOM 736 O O . GLN A 1 94 ? 7.919 -3.539 7.768 1.00 91.38 94 GLN A O 1
ATOM 741 N N . LEU A 1 95 ? 6.951 -1.701 8.568 1.00 88.94 95 LEU A N 1
ATOM 742 C CA . LEU A 1 95 ? 7.411 -0.837 7.467 1.00 88.94 95 LEU A CA 1
ATOM 743 C C . LEU A 1 95 ? 8.936 -0.840 7.208 1.00 88.94 95 LEU A C 1
ATOM 745 O O . LEU A 1 95 ? 9.320 -0.772 6.038 1.00 88.94 95 LEU A O 1
ATOM 749 N N . PRO A 1 96 ? 9.831 -0.884 8.216 1.00 89.44 96 PRO A N 1
ATOM 750 C CA . PRO A 1 96 ? 11.274 -0.911 7.981 1.00 89.44 96 PRO A CA 1
ATOM 751 C C . PRO A 1 96 ? 11.764 -2.154 7.231 1.00 89.44 96 PRO A C 1
ATOM 753 O O . PRO A 1 96 ? 12.720 -2.042 6.472 1.00 89.44 96 PRO A O 1
ATOM 756 N N . SER A 1 97 ? 11.109 -3.310 7.394 1.00 89.75 97 SER A N 1
ATOM 757 C CA . SER A 1 97 ? 11.507 -4.551 6.712 1.00 89.75 97 SER A CA 1
ATOM 758 C C . SER A 1 97 ? 10.994 -4.652 5.271 1.00 89.75 97 SER A C 1
ATOM 760 O O . SER A 1 97 ? 11.426 -5.526 4.523 1.00 89.75 97 SER A O 1
ATOM 762 N N . LEU A 1 98 ? 10.104 -3.751 4.843 1.00 89.00 98 LEU A N 1
ATOM 763 C CA . LEU A 1 98 ? 9.549 -3.716 3.488 1.00 89.00 98 LEU A CA 1
ATOM 764 C C . LEU A 1 98 ? 10.490 -3.016 2.498 1.00 89.00 98 LEU A C 1
ATOM 766 O O . LEU A 1 98 ? 10.182 -1.939 1.989 1.00 89.00 98 LEU A O 1
ATOM 770 N N . THR A 1 99 ? 11.640 -3.635 2.228 1.00 94.12 99 THR A N 1
ATOM 771 C CA . THR A 1 99 ? 12.665 -3.128 1.296 1.00 94.12 99 THR A CA 1
ATOM 772 C C . THR A 1 99 ? 12.474 -3.608 -0.144 1.00 94.12 99 THR A C 1
ATOM 774 O O . THR A 1 99 ? 12.967 -2.965 -1.070 1.00 94.12 99 THR A O 1
ATOM 777 N N . SER A 1 100 ? 11.732 -4.698 -0.353 1.00 94.31 100 SER A N 1
ATOM 778 C CA . SER A 1 100 ? 11.386 -5.221 -1.679 1.00 94.31 100 SER A CA 1
ATOM 779 C C . SER A 1 100 ? 9.905 -5.596 -1.768 1.00 94.31 100 SER A C 1
ATOM 781 O O . SER A 1 100 ? 9.310 -6.086 -0.801 1.00 94.31 100 SER A O 1
ATOM 783 N N . LEU A 1 101 ? 9.302 -5.334 -2.928 1.00 95.44 101 LEU A N 1
ATOM 784 C CA . LEU A 1 101 ? 7.918 -5.655 -3.261 1.00 95.44 101 LEU A CA 1
ATOM 785 C C . LEU A 1 101 ? 7.880 -6.524 -4.517 1.00 95.44 101 LEU A C 1
ATOM 787 O O . LEU A 1 101 ? 8.409 -6.141 -5.555 1.00 95.44 101 LEU A O 1
ATOM 791 N N . GLU A 1 102 ? 7.182 -7.650 -4.442 1.00 96.56 102 GLU A N 1
ATOM 792 C CA . GLU A 1 102 ? 6.943 -8.510 -5.598 1.00 96.56 102 GLU A CA 1
ATOM 793 C C . GLU A 1 102 ? 5.638 -8.113 -6.298 1.00 96.56 102 GLU A C 1
ATOM 795 O O . GLU A 1 102 ? 4.562 -8.092 -5.686 1.00 96.56 102 GLU A O 1
ATOM 800 N N . LEU A 1 103 ? 5.708 -7.831 -7.603 1.00 96.25 103 LEU A N 1
ATOM 801 C CA . LEU A 1 103 ? 4.546 -7.462 -8.417 1.00 96.25 103 LEU A CA 1
ATOM 802 C C . LEU A 1 103 ? 3.479 -8.561 -8.428 1.00 96.25 103 LEU A C 1
ATOM 804 O O . LEU A 1 103 ? 2.300 -8.244 -8.493 1.00 96.25 103 LEU A O 1
ATOM 808 N N . SER A 1 104 ? 3.842 -9.836 -8.277 1.00 96.12 104 SER A N 1
ATOM 809 C CA . SER A 1 104 ? 2.860 -10.926 -8.153 1.00 96.12 104 SER A CA 1
ATOM 810 C C . SER A 1 104 ? 1.896 -10.731 -6.977 1.00 96.12 104 SER A C 1
ATOM 812 O O . SER A 1 104 ? 0.738 -11.131 -7.054 1.00 96.12 104 SER A O 1
ATOM 814 N N . GLN A 1 105 ? 2.355 -10.090 -5.900 1.00 95.88 105 GLN A N 1
ATOM 815 C CA . GLN A 1 105 ? 1.560 -9.859 -4.699 1.00 95.88 105 GLN A CA 1
ATOM 816 C C . GLN A 1 105 ? 0.918 -8.470 -4.670 1.00 95.88 105 GLN A C 1
ATOM 818 O O . GLN A 1 105 ? -0.154 -8.314 -4.083 1.00 95.88 105 GLN A O 1
ATOM 823 N N . CYS A 1 106 ? 1.586 -7.475 -5.263 1.00 95.19 106 CYS A N 1
ATOM 824 C CA . CYS A 1 106 ? 1.181 -6.067 -5.238 1.00 95.19 106 CYS A CA 1
ATOM 825 C C . CYS A 1 106 ? 0.407 -5.612 -6.482 1.00 95.19 106 CYS A C 1
ATOM 827 O O . CYS A 1 106 ? -0.367 -4.670 -6.392 1.00 95.19 106 CYS A O 1
ATOM 829 N N . SER A 1 107 ? 0.653 -6.203 -7.652 1.00 96.50 107 SER A N 1
ATOM 830 C CA . SER A 1 107 ? -0.002 -5.838 -8.913 1.00 96.50 107 SER A CA 1
ATOM 831 C C . SER A 1 107 ? 0.182 -6.933 -9.982 1.00 96.50 107 SER A C 1
ATOM 833 O O . SER A 1 107 ? 1.070 -6.840 -10.839 1.00 96.50 107 SER A O 1
ATOM 835 N N . PRO A 1 108 ? -0.668 -7.977 -9.972 1.00 95.50 108 PRO A N 1
ATOM 836 C CA . PRO A 1 108 ? -0.630 -9.031 -10.986 1.00 95.50 108 PRO A CA 1
ATOM 837 C C . PRO A 1 108 ? -0.827 -8.499 -12.412 1.00 95.50 108 PRO A C 1
ATOM 839 O O . PRO A 1 108 ? -0.237 -9.027 -13.349 1.00 95.50 108 PRO A O 1
ATOM 842 N N . ALA A 1 109 ? -1.596 -7.417 -12.573 1.00 96.56 109 ALA A N 1
ATOM 843 C CA . ALA A 1 109 ? -1.835 -6.780 -13.865 1.00 96.56 109 ALA A CA 1
ATOM 844 C C . ALA A 1 109 ? -0.536 -6.254 -14.502 1.00 96.56 109 ALA A C 1
ATOM 846 O O . ALA A 1 109 ? -0.267 -6.537 -15.667 1.00 96.56 109 ALA A O 1
ATOM 847 N N . LEU A 1 110 ? 0.316 -5.559 -13.734 1.00 95.88 110 LEU A N 1
ATOM 848 C CA . LEU A 1 110 ? 1.624 -5.104 -14.226 1.00 95.88 110 LEU A CA 1
ATOM 849 C C . LEU A 1 110 ? 2.574 -6.273 -14.499 1.00 95.88 110 LEU A C 1
ATOM 851 O O . LEU A 1 110 ? 3.374 -6.217 -15.432 1.00 95.88 110 LEU A O 1
ATOM 855 N N . LEU A 1 111 ? 2.479 -7.350 -13.713 1.00 96.38 111 LEU A N 1
ATOM 856 C CA . LEU A 1 111 ? 3.269 -8.555 -13.950 1.00 96.38 111 LEU A CA 1
ATOM 857 C C . LEU A 1 111 ? 2.887 -9.243 -15.269 1.00 96.38 111 LEU A C 1
ATOM 859 O O . LEU A 1 111 ? 3.781 -9.724 -15.966 1.00 96.38 111 LEU A O 1
ATOM 863 N N . GLN A 1 112 ? 1.594 -9.294 -15.597 1.00 96.75 112 GLN A N 1
ATOM 864 C CA . GLN A 1 112 ? 1.055 -9.910 -16.815 1.00 96.75 112 GLN A CA 1
ATOM 865 C C . GLN A 1 112 ? 1.192 -9.017 -18.052 1.00 96.75 112 GLN A C 1
ATOM 867 O O . GLN A 1 112 ? 1.199 -9.528 -19.169 1.00 96.75 112 GLN A O 1
ATOM 872 N N . ALA A 1 113 ? 1.347 -7.705 -17.869 1.00 96.38 113 ALA A N 1
ATOM 873 C CA . ALA A 1 113 ? 1.567 -6.773 -18.962 1.00 96.38 113 ALA A CA 1
ATOM 874 C C . ALA A 1 113 ? 2.878 -7.109 -19.704 1.00 96.38 113 ALA A C 1
ATOM 876 O O . ALA A 1 113 ? 3.981 -7.097 -19.133 1.00 96.38 113 ALA A O 1
ATOM 877 N N . ARG A 1 114 ? 2.740 -7.459 -20.986 1.00 96.00 114 ARG A N 1
ATOM 878 C CA . ARG A 1 114 ? 3.823 -7.858 -21.892 1.00 96.00 114 ARG A CA 1
ATOM 879 C C . ARG A 1 114 ? 3.621 -7.216 -23.260 1.00 96.00 114 ARG A C 1
ATOM 881 O O . ARG A 1 114 ? 2.487 -7.135 -23.718 1.00 96.00 114 ARG A O 1
ATOM 888 N N . ASN A 1 115 ? 4.715 -6.802 -23.895 1.00 95.62 115 ASN A N 1
ATOM 889 C CA . ASN A 1 115 ? 4.754 -6.274 -25.262 1.00 95.62 115 ASN A CA 1
ATOM 890 C C . ASN A 1 115 ? 3.723 -5.159 -25.509 1.00 95.62 115 ASN A C 1
ATOM 892 O O . ASN A 1 115 ? 2.905 -5.238 -26.427 1.00 95.62 115 ASN A O 1
ATOM 896 N N . LEU A 1 116 ? 3.731 -4.128 -24.661 1.00 95.75 116 LEU A N 1
ATOM 897 C CA . LEU A 1 116 ? 2.776 -3.029 -24.758 1.00 95.75 116 LEU A CA 1
ATOM 898 C C . LEU A 1 116 ? 3.109 -2.160 -25.979 1.00 95.75 116 LEU A C 1
ATOM 900 O O . LEU A 1 116 ? 4.272 -1.928 -26.301 1.00 95.75 116 LEU A O 1
ATOM 904 N N . SER A 1 117 ? 2.083 -1.603 -26.624 1.00 94.31 117 SER A N 1
ATOM 905 C CA . SER A 1 117 ? 2.266 -0.576 -27.661 1.00 94.31 117 SER A CA 1
ATOM 906 C C . SER A 1 117 ? 2.806 0.744 -27.101 1.00 94.31 117 SER A C 1
ATOM 908 O O . SER A 1 117 ? 3.302 1.566 -27.864 1.00 94.31 117 SER A O 1
ATOM 910 N N . LEU A 1 118 ? 2.727 0.936 -25.781 1.00 94.56 118 LEU A N 1
ATOM 911 C CA . LEU A 1 118 ? 3.211 2.113 -25.072 1.00 94.56 118 LEU A CA 1
ATOM 912 C C . LEU A 1 118 ? 4.746 2.158 -25.033 1.00 94.56 118 LEU A C 1
ATOM 914 O O . LEU A 1 118 ? 5.402 1.149 -24.760 1.00 94.56 118 LEU A O 1
ATOM 918 N N . GLY A 1 119 ? 5.310 3.348 -25.247 1.00 94.88 119 GLY A N 1
ATOM 919 C CA . GLY A 1 119 ? 6.743 3.589 -25.125 1.00 94.88 119 GLY A CA 1
ATOM 920 C C . GLY A 1 119 ? 7.229 3.651 -23.678 1.00 94.88 119 GLY A C 1
ATOM 921 O O . GLY A 1 119 ? 6.520 4.126 -22.787 1.00 94.88 119 GLY A O 1
ATOM 922 N N . VAL A 1 120 ? 8.465 3.207 -23.447 1.00 95.88 120 VAL A N 1
ATOM 923 C CA . VAL A 1 120 ? 9.177 3.363 -22.178 1.00 95.88 120 VAL A CA 1
ATOM 924 C C . VAL A 1 120 ? 9.240 4.862 -21.857 1.00 95.88 120 VAL A C 1
ATOM 926 O O . VAL A 1 120 ? 9.686 5.643 -22.706 1.00 95.88 120 VAL A O 1
ATOM 929 N N . PRO A 1 121 ? 8.798 5.305 -20.666 1.00 94.88 121 PRO A N 1
ATOM 930 C CA . PRO A 1 121 ? 8.857 6.714 -20.293 1.00 94.88 121 PRO A CA 1
ATOM 931 C C . PRO A 1 121 ? 10.275 7.280 -20.449 1.00 94.88 121 PRO A C 1
ATOM 933 O O . PRO A 1 121 ? 11.239 6.675 -19.988 1.00 94.88 121 PRO A O 1
ATOM 936 N N . GLY A 1 122 ? 10.400 8.429 -21.118 1.00 94.31 122 GLY A N 1
ATOM 937 C CA . GLY A 1 122 ? 11.693 9.048 -21.436 1.00 94.31 122 GLY A CA 1
ATOM 938 C C . GLY A 1 122 ? 12.377 8.543 -22.716 1.00 94.31 122 GLY A C 1
ATOM 939 O O . GLY A 1 122 ? 13.412 9.088 -23.078 1.00 94.31 122 GLY A O 1
ATOM 940 N N . SER A 1 123 ? 11.810 7.556 -23.425 1.00 94.62 123 SER A N 1
ATOM 941 C CA . SER A 1 123 ? 12.360 7.056 -24.703 1.00 94.62 123 SER A CA 1
ATOM 942 C C . SER A 1 123 ? 11.803 7.741 -25.958 1.00 94.62 123 SER A C 1
ATOM 944 O O . SER A 1 123 ? 12.292 7.477 -27.053 1.00 94.62 123 SER A O 1
ATOM 946 N N . TYR A 1 124 ? 10.790 8.602 -25.820 1.00 94.31 124 TYR A N 1
ATOM 947 C CA . TYR A 1 124 ? 10.168 9.303 -26.945 1.00 94.31 124 TYR A CA 1
ATOM 948 C C . TYR A 1 124 ? 11.145 10.293 -27.577 1.00 94.31 124 TYR A C 1
ATOM 950 O O . TYR A 1 124 ? 11.659 11.190 -26.905 1.00 94.31 124 TYR A O 1
ATOM 958 N N . ARG A 1 125 ? 11.391 10.127 -28.875 1.00 94.12 125 ARG A N 1
ATOM 959 C CA . ARG A 1 125 ? 12.298 10.965 -29.659 1.00 94.12 125 ARG A CA 1
ATOM 960 C C . ARG A 1 125 ? 11.519 11.988 -30.487 1.00 94.12 125 ARG A C 1
ATOM 962 O O . ARG A 1 125 ? 10.324 11.838 -30.731 1.00 94.12 125 ARG A O 1
ATOM 969 N N . VAL A 1 126 ? 12.215 13.031 -30.942 1.00 94.25 126 VAL A N 1
ATOM 970 C CA . VAL A 1 126 ? 11.633 14.103 -31.777 1.00 94.25 126 VAL A CA 1
ATOM 971 C C . VAL A 1 126 ? 11.171 13.577 -33.143 1.00 94.25 126 VAL A C 1
ATOM 973 O O . VAL A 1 126 ? 10.232 14.110 -33.719 1.00 94.25 126 VAL A O 1
ATOM 976 N N . ASP A 1 127 ? 11.786 12.497 -33.634 1.00 93.12 127 ASP A N 1
ATOM 977 C CA . ASP A 1 127 ? 11.404 11.803 -34.873 1.00 93.12 127 ASP A CA 1
ATOM 978 C C . ASP A 1 127 ? 10.148 10.914 -34.727 1.00 93.12 127 ASP A C 1
ATOM 980 O O . ASP A 1 127 ? 9.735 10.261 -35.683 1.00 93.12 127 ASP A O 1
ATOM 984 N N . GLY A 1 128 ? 9.535 10.877 -33.538 1.00 89.94 128 GLY A N 1
ATOM 985 C CA . GLY A 1 128 ? 8.352 10.070 -33.242 1.00 89.94 128 GLY A CA 1
ATOM 986 C C . GLY A 1 128 ? 8.640 8.596 -32.943 1.00 89.94 128 GLY A C 1
ATOM 987 O O . GLY A 1 128 ? 7.712 7.858 -32.608 1.00 89.94 128 GLY A O 1
ATOM 988 N N . SER A 1 129 ? 9.898 8.154 -33.014 1.00 93.19 129 SER A N 1
ATOM 989 C CA . SER A 1 129 ? 10.292 6.808 -32.599 1.00 93.19 129 SER A CA 1
ATOM 990 C C . SER A 1 129 ? 10.399 6.696 -31.072 1.00 93.19 129 SER A C 1
ATOM 992 O O . SER A 1 129 ? 10.648 7.671 -30.356 1.00 93.19 129 SER A O 1
ATOM 994 N N . TYR A 1 130 ? 10.164 5.492 -30.553 1.00 94.94 130 TYR A N 1
ATOM 995 C CA . TYR A 1 130 ? 10.254 5.181 -29.128 1.00 94.94 130 TYR A CA 1
ATOM 996 C C . TYR A 1 130 ? 10.491 3.685 -28.916 1.00 94.94 130 TYR A C 1
ATOM 998 O O . TYR A 1 130 ? 10.118 2.854 -29.747 1.00 94.94 130 TYR A O 1
ATOM 1006 N N . VAL A 1 131 ? 11.079 3.339 -27.771 1.00 96.12 131 VAL A N 1
ATOM 1007 C CA . VAL A 1 131 ? 11.270 1.943 -27.359 1.00 96.12 131 VAL A CA 1
ATOM 1008 C C . VAL A 1 131 ? 10.003 1.479 -26.657 1.00 96.12 131 VAL A C 1
ATOM 1010 O O . VAL A 1 131 ? 9.545 2.144 -25.733 1.00 96.12 131 VAL A O 1
ATOM 1013 N N . LYS A 1 132 ? 9.413 0.357 -27.072 1.00 96.75 132 LYS A N 1
ATOM 1014 C CA . LYS A 1 132 ? 8.189 -0.177 -26.452 1.00 96.75 132 LYS A CA 1
ATOM 1015 C C . LYS A 1 132 ? 8.492 -0.874 -25.133 1.00 96.75 132 LYS A C 1
ATOM 1017 O O . LYS A 1 132 ? 9.575 -1.425 -24.940 1.00 96.75 132 LYS A O 1
ATOM 1022 N N . ILE A 1 133 ? 7.519 -0.876 -24.225 1.00 97.50 133 ILE A N 1
ATOM 1023 C CA . ILE A 1 133 ? 7.625 -1.628 -22.971 1.00 97.50 133 ILE A CA 1
ATOM 1024 C C . ILE A 1 133 ? 7.446 -3.122 -23.280 1.00 97.50 133 ILE A C 1
ATOM 1026 O O . ILE A 1 133 ? 6.333 -3.582 -23.536 1.00 97.50 133 ILE A O 1
ATOM 1030 N N . GLU A 1 134 ? 8.527 -3.901 -23.201 1.00 97.31 134 GLU A N 1
ATOM 1031 C CA . GLU A 1 134 ? 8.467 -5.365 -23.290 1.00 97.31 134 GLU A CA 1
ATOM 1032 C C . GLU A 1 134 ? 7.828 -5.936 -22.019 1.00 97.31 134 GLU A C 1
ATOM 1034 O O . GLU A 1 134 ? 6.897 -6.739 -22.087 1.00 97.31 134 GLU A O 1
ATOM 1039 N N . ARG A 1 135 ? 8.312 -5.522 -20.840 1.00 96.69 135 ARG A N 1
ATOM 1040 C CA . ARG A 1 135 ? 7.800 -5.994 -19.544 1.00 96.69 135 ARG A CA 1
ATOM 1041 C C . ARG A 1 135 ? 8.253 -5.156 -18.355 1.00 96.69 135 ARG A C 1
ATOM 1043 O O . ARG A 1 135 ? 9.299 -4.515 -18.393 1.00 96.69 135 ARG A O 1
ATOM 1050 N N . PHE A 1 136 ? 7.519 -5.271 -17.251 1.00 97.62 136 PHE A N 1
ATOM 1051 C CA . PHE A 1 136 ? 7.952 -4.810 -15.931 1.00 97.62 136 PHE A CA 1
ATOM 1052 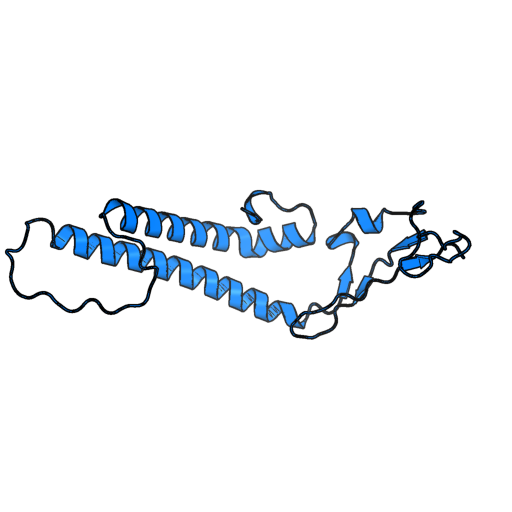C C . PHE A 1 136 ? 8.802 -5.884 -15.239 1.00 97.62 136 PHE A C 1
ATOM 1054 O O . PHE A 1 136 ? 8.503 -7.082 -15.324 1.00 97.62 136 PHE A O 1
ATOM 1061 N N . ILE A 1 137 ? 9.863 -5.469 -14.544 1.00 96.94 137 ILE A N 1
ATOM 1062 C CA . ILE A 1 137 ? 10.647 -6.372 -13.698 1.00 96.94 137 ILE A CA 1
ATOM 1063 C C . ILE A 1 137 ? 9.814 -6.740 -12.456 1.00 96.94 137 ILE A C 1
ATOM 1065 O O . ILE A 1 137 ? 9.304 -5.835 -11.797 1.00 96.94 137 ILE A O 1
ATOM 1069 N N . PRO A 1 138 ? 9.656 -8.041 -12.124 1.00 96.62 138 PRO A N 1
ATOM 1070 C CA . PRO A 1 138 ? 8.772 -8.477 -11.038 1.00 96.62 138 PRO A CA 1
ATOM 1071 C C . PRO A 1 138 ? 9.126 -7.936 -9.651 1.00 96.62 138 PRO A C 1
ATOM 1073 O O . PRO A 1 138 ? 8.224 -7.730 -8.845 1.00 96.62 138 PRO A O 1
ATOM 1076 N N . SER A 1 139 ? 10.410 -7.696 -9.382 1.00 96.38 139 SER A N 1
ATOM 1077 C CA . SER A 1 139 ? 10.884 -7.222 -8.083 1.00 96.38 139 SER A CA 1
ATOM 1078 C C . SER A 1 139 ? 11.077 -5.705 -8.093 1.00 96.38 139 SER A C 1
ATOM 1080 O O . SER A 1 139 ? 11.812 -5.166 -8.924 1.00 96.38 139 SER A O 1
ATOM 1082 N N . VAL A 1 140 ? 10.408 -5.012 -7.173 1.00 97.12 140 VAL A N 1
ATOM 1083 C CA . VAL A 1 140 ? 10.418 -3.552 -7.034 1.00 97.12 140 VAL A CA 1
ATOM 1084 C C . VAL A 1 140 ? 11.126 -3.174 -5.742 1.00 97.12 140 VAL A C 1
ATOM 1086 O O . VAL A 1 140 ? 10.664 -3.484 -4.643 1.00 97.12 140 VAL A O 1
ATOM 1089 N N . GLN A 1 141 ? 12.230 -2.442 -5.865 1.00 96.50 141 GLN A N 1
ATOM 1090 C CA . GLN A 1 141 ? 13.004 -1.998 -4.712 1.00 96.50 141 GLN A CA 1
ATOM 1091 C C . GLN A 1 141 ? 12.350 -0.771 -4.066 1.00 96.50 141 GLN A C 1
ATOM 1093 O O . GLN A 1 141 ? 12.029 0.214 -4.735 1.00 96.50 141 GLN A O 1
ATOM 1098 N N . VAL A 1 142 ? 12.190 -0.803 -2.746 1.00 96.44 142 VAL A N 1
ATOM 1099 C CA . VAL A 1 142 ? 11.692 0.322 -1.952 1.00 96.44 142 VAL A CA 1
ATOM 1100 C C . VAL A 1 142 ? 12.870 1.000 -1.274 1.00 96.44 142 VAL A C 1
ATOM 1102 O O . VAL A 1 142 ? 13.586 0.392 -0.480 1.00 96.44 142 VAL A O 1
ATOM 1105 N N . ILE A 1 143 ? 13.065 2.282 -1.568 1.00 94.31 143 ILE A N 1
ATOM 1106 C CA . ILE A 1 143 ? 14.133 3.067 -0.949 1.00 94.31 143 ILE A CA 1
ATOM 1107 C C . ILE A 1 143 ? 13.686 3.465 0.459 1.00 94.31 143 ILE A C 1
ATOM 1109 O O . ILE A 1 143 ? 12.618 4.050 0.642 1.00 94.31 143 ILE A O 1
ATOM 1113 N N . THR A 1 144 ? 14.498 3.168 1.472 1.00 90.69 144 THR A N 1
ATOM 1114 C CA . THR A 1 144 ? 14.187 3.467 2.875 1.00 90.69 144 THR A CA 1
ATOM 1115 C C . THR A 1 144 ? 14.336 4.963 3.162 1.00 90.69 144 THR A C 1
ATOM 1117 O O . THR A 1 144 ? 15.413 5.448 3.494 1.00 90.69 144 THR A O 1
ATOM 1120 N N . SER A 1 145 ? 13.241 5.708 3.029 1.00 90.88 145 SER A N 1
ATOM 1121 C CA . SER A 1 145 ? 13.139 7.133 3.374 1.00 90.88 145 SER A CA 1
ATOM 1122 C C . SER A 1 145 ? 11.747 7.451 3.934 1.00 90.88 145 SER A C 1
ATOM 1124 O O . SER A 1 145 ? 10.921 6.550 4.066 1.00 90.88 145 SER A O 1
ATOM 1126 N N . LYS A 1 146 ? 11.443 8.717 4.256 1.00 89.12 146 LYS A N 1
ATOM 1127 C CA . LYS A 1 146 ? 10.092 9.110 4.709 1.00 89.12 146 LYS A CA 1
ATOM 1128 C C . LYS A 1 146 ? 9.016 8.808 3.658 1.00 89.12 146 LYS A C 1
ATOM 1130 O O . LYS A 1 146 ? 7.987 8.233 3.990 1.00 89.12 146 LYS A O 1
ATOM 1135 N N . GLN A 1 147 ? 9.281 9.156 2.397 1.00 92.94 147 GLN A N 1
ATOM 1136 C CA . GLN A 1 147 ? 8.330 8.980 1.288 1.00 92.94 147 GLN A CA 1
ATOM 1137 C C . GLN A 1 147 ? 8.337 7.562 0.700 1.00 92.94 147 GLN A C 1
ATOM 1139 O O . GLN A 1 147 ? 7.398 7.167 0.011 1.00 92.94 147 GLN A O 1
ATOM 1144 N N . ARG A 1 148 ? 9.396 6.785 0.970 1.00 91.75 148 ARG A N 1
ATOM 1145 C CA . ARG A 1 148 ? 9.578 5.404 0.494 1.00 91.75 148 ARG A CA 1
ATOM 1146 C C . ARG A 1 148 ? 9.335 5.251 -1.018 1.00 91.75 148 ARG A C 1
ATOM 1148 O O . ARG A 1 148 ? 8.437 4.502 -1.417 1.00 91.75 148 ARG A O 1
ATOM 1155 N N . PRO A 1 149 ? 10.072 5.982 -1.880 1.00 96.62 149 PRO A N 1
ATOM 1156 C CA . PRO A 1 149 ? 9.885 5.889 -3.323 1.00 96.62 149 PRO A CA 1
ATOM 1157 C C . PRO A 1 149 ? 10.212 4.475 -3.824 1.00 96.62 149 PRO A C 1
ATOM 1159 O O . PRO A 1 149 ? 11.079 3.786 -3.280 1.00 96.62 149 PRO A O 1
ATOM 1162 N N . ARG A 1 150 ? 9.479 4.038 -4.854 1.00 97.00 150 ARG A N 1
ATOM 1163 C CA . ARG A 1 150 ? 9.584 2.697 -5.438 1.00 97.00 150 ARG A CA 1
ATOM 1164 C C . ARG A 1 150 ? 10.403 2.787 -6.719 1.00 97.00 150 ARG A C 1
ATOM 1166 O O . ARG A 1 150 ? 10.013 3.492 -7.646 1.00 97.00 150 ARG A O 1
ATOM 1173 N N . LYS A 1 151 ? 11.526 2.074 -6.771 1.00 96.25 151 LYS A N 1
ATOM 1174 C CA . LYS A 1 151 ? 12.353 1.934 -7.970 1.00 96.25 151 LYS A CA 1
ATOM 1175 C C . LYS A 1 151 ? 11.792 0.789 -8.809 1.00 96.25 151 LYS A C 1
ATOM 1177 O O . LYS A 1 151 ? 12.041 -0.380 -8.523 1.00 96.25 151 LYS A O 1
ATOM 1182 N N . ILE A 1 152 ? 11.005 1.149 -9.818 1.00 95.94 152 ILE A N 1
ATOM 1183 C CA . ILE A 1 152 ? 10.437 0.216 -10.793 1.00 95.94 152 ILE A CA 1
ATOM 1184 C C . ILE A 1 152 ? 11.364 0.173 -12.007 1.00 95.94 152 ILE A C 1
ATOM 1186 O O . ILE A 1 152 ? 11.764 1.216 -12.521 1.00 95.94 152 ILE A O 1
ATOM 1190 N N . THR A 1 153 ? 11.696 -1.029 -12.470 1.00 95.81 153 THR A N 1
ATOM 1191 C CA . THR A 1 153 ? 12.517 -1.238 -13.667 1.00 95.81 153 THR A CA 1
ATOM 1192 C C . THR A 1 153 ? 11.663 -1.839 -14.775 1.00 95.81 153 THR A C 1
ATOM 1194 O O . THR A 1 153 ? 10.873 -2.755 -14.538 1.00 95.81 153 THR A O 1
ATOM 1197 N N . LEU A 1 154 ? 11.816 -1.308 -15.985 1.00 95.62 154 LEU A N 1
ATOM 1198 C CA . LEU A 1 154 ? 11.143 -1.772 -17.191 1.00 95.62 154 LEU A CA 1
ATOM 1199 C C . LEU A 1 154 ? 12.196 -2.324 -18.153 1.00 95.62 154 LEU A C 1
ATOM 1201 O O . LEU A 1 154 ? 13.316 -1.817 -18.195 1.00 95.62 154 LEU A O 1
ATOM 1205 N N . ARG A 1 155 ? 11.829 -3.346 -18.923 1.00 95.75 155 ARG A N 1
ATOM 1206 C CA . ARG A 1 155 ? 12.615 -3.832 -20.056 1.00 95.75 155 ARG A CA 1
ATOM 1207 C C . ARG A 1 155 ? 12.038 -3.253 -21.347 1.00 95.75 155 ARG A C 1
ATOM 1209 O O . ARG A 1 155 ? 10.828 -3.361 -21.565 1.00 95.75 155 ARG A O 1
ATOM 1216 N N . GLY A 1 156 ? 12.897 -2.624 -22.143 1.00 95.62 156 GLY A N 1
ATOM 1217 C CA . GLY A 1 156 ? 12.592 -2.173 -23.498 1.00 95.62 156 GLY A CA 1
ATOM 1218 C C . GLY A 1 156 ? 12.695 -3.316 -24.504 1.00 95.62 156 GLY A C 1
ATOM 1219 O O . GLY A 1 156 ? 13.297 -4.343 -24.207 1.00 95.62 156 GLY A O 1
ATOM 1220 N N . SER A 1 157 ? 12.067 -3.152 -25.664 1.00 91.00 157 SER A N 1
ATOM 1221 C CA . SER A 1 157 ? 12.106 -4.119 -26.766 1.00 91.00 157 SER A CA 1
ATOM 1222 C C . SER A 1 157 ? 13.325 -3.960 -27.697 1.00 91.00 157 SER A C 1
ATOM 1224 O O . SER A 1 157 ? 13.212 -4.329 -28.865 1.00 91.00 157 SER A O 1
ATOM 1226 N N . ASP A 1 158 ? 14.404 -3.316 -27.242 1.00 77.56 158 ASP A N 1
ATOM 1227 C CA . ASP A 1 158 ? 15.600 -2.966 -28.026 1.00 77.56 158 ASP A CA 1
ATOM 1228 C C . ASP A 1 158 ? 16.710 -4.033 -28.001 1.00 77.56 158 ASP A C 1
ATOM 1230 O O . ASP A 1 158 ? 16.760 -4.856 -27.054 1.00 77.56 158 ASP A O 1
#

InterPro domains:
  IPR009076 FKBP12-rapamycin binding domain [PF08771] (1-93)
  IPR011009 Protein kinase-like domain superfamily [SSF56112] (76-158)
  IPR036738 FKBP12-rapamycin binding domain superfamily [G3DSA:1.20.120.150] (1-94)
  IPR036738 FKBP12-rapamycin binding domain superfamily [SSF47212] (1-34)
  IPR050517 DNA Damage Response and Repair Kinase [PTHR11139] (22-158)

Foldseek 3Di:
DVCVVPDPFLVRVVVCVVQVVLLVLLVVLVVVLVVLQVVLVHDDCPDPDDDDDDPDDDDDPCPVVNVVSNVSSVVSNVSSVVSVVVSVVVVVVCVVVPFKDFCNGVPVPQQPDAFDPDADPPQQDPVRDGWTFGHKDRMWGFDPDPVRDIHTDTDTPD

pLDDT: mean 85.16, std 17.96, range [35.97, 97.94]

Organism: Trieres chinensis (NCBI:txid1514140)